Protein AF-A0A143B7J7-F1 (afdb_monomer)

Sequence (73 aa):
MKAATFSPTSRTPRVLPHCTGCGHCVAACRPHALSLETENPNGFGRKRARIDTARCSGCGECLPACPYQALIL

pLDDT: mean 88.13, std 16.5, range [29.95, 98.25]

Foldseek 3Di:
DDPPPDDVPQLDKDFAPPAQQPCLLCVQDPLSQWDWDAPDPVRDHGIHIDGNSVSDPNPCSSQVSDPVSRIDD

Radius of gyration: 12.52 Å; Cα contacts (8 Å, |Δi|>4): 120; chains: 1; bounding box: 33×22×29 Å

Structure (mmCIF, N/CA/C/O backbone):
data_AF-A0A143B7J7-F1
#
_entry.id   AF-A0A143B7J7-F1
#
loop_
_atom_site.group_PDB
_atom_site.id
_atom_site.type_symbol
_atom_site.label_atom_id
_atom_site.label_alt_id
_atom_site.label_comp_id
_atom_site.label_asym_id
_atom_site.label_entity_id
_atom_site.label_seq_id
_atom_site.pdbx_PDB_ins_code
_atom_site.Cartn_x
_atom_site.Cartn_y
_atom_site.Cartn_z
_atom_site.occupancy
_atom_site.B_iso_or_equiv
_atom_site.auth_seq_id
_atom_site.auth_comp_id
_atom_site.auth_asym_id
_atom_site.auth_atom_id
_atom_site.pdbx_PDB_model_num
ATOM 1 N N . MET A 1 1 ? -19.286 -2.998 -18.433 1.00 42.34 1 MET A N 1
ATOM 2 C CA . MET A 1 1 ? -18.433 -1.841 -18.084 1.00 42.34 1 MET A CA 1
ATOM 3 C C . MET A 1 1 ? -19.203 -0.939 -17.126 1.00 42.34 1 MET A C 1
ATOM 5 O O . MET A 1 1 ? -19.883 -0.026 -17.564 1.00 42.34 1 MET A O 1
ATOM 9 N N . LYS A 1 2 ? -19.200 -1.260 -15.824 1.00 29.95 2 LYS A N 1
ATOM 10 C CA . LYS A 1 2 ? -19.787 -0.393 -14.793 1.00 29.95 2 LYS A CA 1
ATOM 11 C C . LYS A 1 2 ? -18.659 0.146 -13.924 1.00 29.95 2 LYS A C 1
ATOM 13 O O . LYS A 1 2 ? -17.905 -0.631 -13.348 1.00 29.95 2 LYS A O 1
ATOM 18 N N . ALA A 1 3 ? -18.549 1.471 -13.915 1.00 42.22 3 ALA A N 1
ATOM 19 C CA . ALA A 1 3 ? -17.697 2.237 -13.026 1.00 42.22 3 ALA A CA 1
ATOM 20 C C . ALA A 1 3 ? -17.973 1.822 -11.576 1.00 42.22 3 ALA A C 1
ATOM 22 O O . ALA A 1 3 ? -19.133 1.766 -11.164 1.00 42.22 3 ALA A O 1
ATOM 23 N N . ALA A 1 4 ? -16.917 1.506 -10.824 1.00 52.09 4 ALA A N 1
ATOM 24 C CA . ALA A 1 4 ? -17.009 1.344 -9.383 1.00 52.09 4 ALA A CA 1
ATOM 25 C C . ALA A 1 4 ? -17.409 2.703 -8.802 1.00 52.09 4 ALA A C 1
ATOM 27 O O . ALA A 1 4 ? -16.620 3.646 -8.767 1.00 52.09 4 ALA A O 1
ATOM 28 N N . THR A 1 5 ? -18.685 2.816 -8.452 1.00 46.94 5 THR A N 1
ATOM 29 C CA . THR A 1 5 ? -19.287 4.000 -7.860 1.00 46.94 5 THR A CA 1
ATOM 30 C C . THR A 1 5 ? -18.530 4.318 -6.576 1.00 46.94 5 THR A C 1
ATOM 32 O O . THR A 1 5 ? -18.505 3.515 -5.644 1.00 46.94 5 THR A O 1
ATOM 35 N N . PHE A 1 6 ? -17.871 5.474 -6.564 1.00 53.31 6 PHE A N 1
ATOM 36 C CA . PHE A 1 6 ? -17.223 6.077 -5.408 1.00 53.31 6 PHE A CA 1
ATOM 37 C C . PHE A 1 6 ? -18.203 6.086 -4.225 1.00 53.31 6 PHE A C 1
ATOM 39 O O . PHE A 1 6 ? -19.152 6.866 -4.204 1.00 53.31 6 PHE A O 1
ATOM 46 N N . SER A 1 7 ? -18.001 5.172 -3.273 1.00 48.94 7 SER A N 1
ATOM 47 C CA . SER A 1 7 ? -18.773 5.107 -2.035 1.00 48.94 7 SER A CA 1
ATOM 48 C C . SER A 1 7 ? -17.907 5.676 -0.907 1.00 48.94 7 SER A C 1
ATOM 50 O O . SER A 1 7 ? -16.870 5.083 -0.596 1.00 48.94 7 SER A O 1
ATOM 52 N N . PRO A 1 8 ? -18.284 6.806 -0.282 1.00 50.66 8 PRO A N 1
ATOM 53 C CA . PRO A 1 8 ? -17.482 7.479 0.747 1.00 50.66 8 PRO A CA 1
ATOM 54 C C . PRO A 1 8 ? -17.319 6.678 2.057 1.00 50.66 8 PRO A C 1
ATOM 56 O O . PRO A 1 8 ? -16.715 7.174 3.002 1.00 50.66 8 PRO A O 1
ATOM 59 N N . THR A 1 9 ? -17.822 5.439 2.124 1.00 53.16 9 THR A N 1
ATOM 60 C CA . THR A 1 9 ? -17.744 4.534 3.284 1.00 53.16 9 THR A CA 1
ATOM 61 C C . THR A 1 9 ? -16.792 3.346 3.103 1.00 53.16 9 THR A C 1
ATOM 63 O O . THR A 1 9 ? -16.704 2.500 3.995 1.00 53.16 9 THR A O 1
ATOM 66 N N . SER A 1 10 ? -16.060 3.238 1.985 1.00 65.06 10 SER A N 1
ATOM 67 C CA . SER A 1 10 ? -15.092 2.146 1.816 1.00 65.06 10 SER A CA 1
ATOM 68 C C . SER A 1 10 ? -13.980 2.282 2.862 1.00 65.06 10 SER A C 1
ATOM 70 O O . SER A 1 10 ? -13.240 3.266 2.821 1.00 65.06 10 SER A O 1
ATOM 72 N N . ARG A 1 11 ? -13.854 1.311 3.781 1.00 80.19 11 ARG A N 1
ATOM 73 C CA . ARG A 1 11 ? -12.741 1.162 4.745 1.00 80.19 11 ARG A CA 1
ATOM 74 C C . ARG A 1 11 ? -11.429 0.852 4.013 1.00 80.19 11 ARG A C 1
ATOM 76 O O . ARG A 1 11 ? -10.832 -0.207 4.189 1.00 80.19 11 ARG A O 1
ATOM 83 N N . THR A 1 12 ? -11.022 1.744 3.121 1.00 90.31 12 THR A N 1
ATOM 84 C CA . THR A 1 12 ? -9.799 1.618 2.343 1.00 90.31 12 THR A CA 1
ATOM 85 C C . THR A 1 12 ? -8.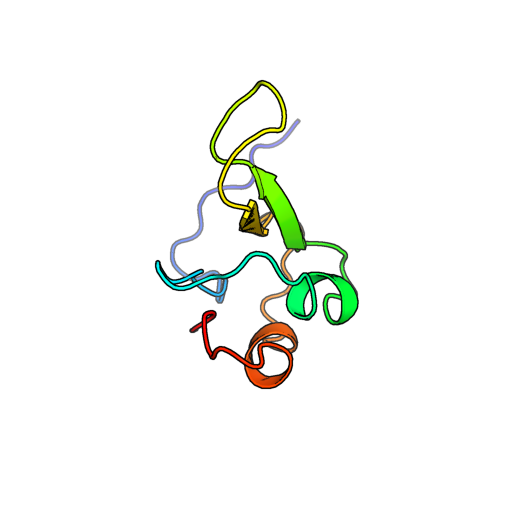685 2.305 3.118 1.00 90.31 12 THR A C 1
ATOM 87 O O . THR A 1 12 ? -8.829 3.482 3.451 1.00 90.31 12 THR A O 1
ATOM 90 N N . PRO A 1 13 ? -7.568 1.616 3.385 1.00 92.81 13 PRO A N 1
ATOM 91 C CA . PRO A 1 13 ? -6.460 2.237 4.079 1.00 92.81 13 PRO A CA 1
ATOM 92 C C . PRO A 1 13 ? -5.859 3.387 3.261 1.00 92.81 13 PRO A C 1
ATOM 94 O O . PRO A 1 13 ? -5.827 3.364 2.032 1.00 92.81 13 PRO A O 1
ATOM 97 N N . ARG A 1 14 ? -5.355 4.407 3.948 1.00 94.81 14 ARG A N 1
ATOM 98 C CA . ARG A 1 14 ? -4.634 5.539 3.366 1.00 94.81 14 ARG A CA 1
ATOM 99 C C . ARG A 1 14 ? -3.132 5.331 3.515 1.00 94.81 14 ARG A C 1
ATOM 101 O O . ARG A 1 14 ? -2.644 5.079 4.613 1.00 94.81 14 ARG A O 1
ATOM 108 N N . VAL A 1 15 ? -2.403 5.505 2.415 1.00 95.62 15 VAL A N 1
ATOM 109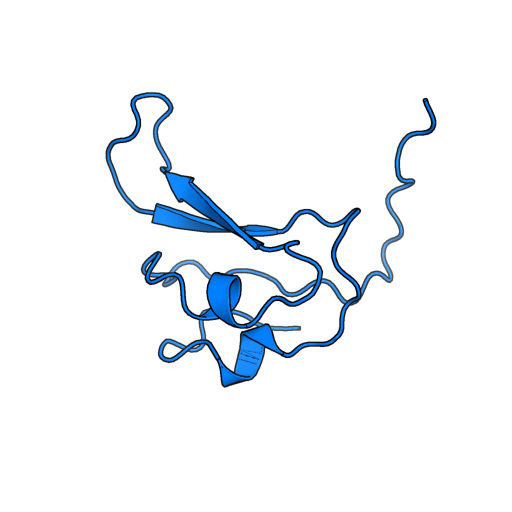 C CA . VAL A 1 15 ? -0.933 5.475 2.388 1.00 95.62 15 VAL A CA 1
ATOM 110 C C . VAL A 1 15 ? -0.384 6.851 2.772 1.00 95.62 15 VAL A C 1
ATOM 112 O O . VAL A 1 15 ? -0.749 7.863 2.170 1.00 95.62 15 VAL A O 1
ATOM 115 N N . LEU A 1 16 ? 0.489 6.890 3.776 1.00 95.81 16 LEU A N 1
ATOM 116 C CA . LEU A 1 16 ? 1.087 8.110 4.316 1.00 95.81 16 LEU A CA 1
ATOM 117 C C . LEU A 1 16 ? 2.368 8.528 3.563 1.00 95.81 16 LEU A C 1
ATOM 119 O O . LEU A 1 16 ? 2.987 7.706 2.877 1.00 95.81 16 LEU A O 1
ATOM 123 N N . PRO A 1 17 ? 2.800 9.803 3.679 1.00 95.12 17 PRO A N 1
ATOM 124 C CA . PRO A 1 17 ? 3.959 10.332 2.957 1.00 95.12 17 PRO A CA 1
ATOM 125 C C . PRO A 1 17 ? 5.293 9.629 3.213 1.00 95.12 17 PRO A C 1
ATOM 127 O O . PRO A 1 17 ? 6.155 9.640 2.339 1.00 95.12 17 PRO A O 1
ATOM 130 N N . HIS A 1 18 ? 5.464 9.010 4.380 1.00 95.38 18 HIS A N 1
ATOM 131 C CA . HIS A 1 18 ? 6.685 8.296 4.762 1.00 95.38 18 HIS A CA 1
ATOM 132 C C . HIS A 1 18 ? 6.710 6.827 4.312 1.00 95.38 18 HIS A C 1
ATOM 134 O O . HIS A 1 18 ? 7.556 6.057 4.763 1.00 95.38 18 HIS A O 1
ATOM 140 N N . CYS A 1 19 ? 5.808 6.417 3.414 1.00 97.19 19 CYS A N 1
ATOM 141 C CA . CYS A 1 19 ? 5.900 5.120 2.751 1.00 97.19 19 CYS A CA 1
ATOM 142 C C . CYS A 1 19 ? 7.256 4.976 2.039 1.00 97.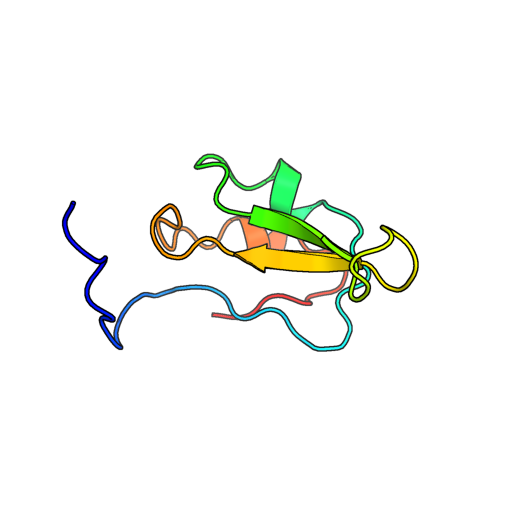19 19 CYS A C 1
ATOM 144 O O . CYS A 1 19 ? 7.626 5.800 1.206 1.00 97.19 19 CYS A O 1
ATOM 146 N N . THR A 1 20 ? 7.981 3.902 2.349 1.00 96.94 20 THR A N 1
ATOM 147 C CA . THR A 1 20 ? 9.307 3.606 1.781 1.00 96.94 20 THR A CA 1
ATOM 148 C C . THR A 1 20 ? 9.246 2.768 0.506 1.00 96.94 20 THR A C 1
ATOM 150 O O . THR A 1 20 ? 10.267 2.547 -0.140 1.00 96.94 20 THR A O 1
ATOM 153 N N . GLY A 1 21 ? 8.066 2.242 0.165 1.00 96.81 21 GLY A N 1
ATOM 154 C CA . GLY A 1 21 ? 7.901 1.319 -0.955 1.00 96.81 21 GLY A CA 1
ATOM 155 C C . GLY A 1 21 ? 8.511 -0.069 -0.721 1.00 96.81 21 GLY A C 1
ATOM 156 O O . GLY A 1 21 ? 8.853 -0.743 -1.683 1.00 96.81 21 GLY A O 1
ATOM 157 N N . CYS A 1 22 ? 8.653 -0.514 0.535 1.00 97.50 22 CYS A N 1
ATOM 158 C CA . CYS A 1 22 ? 9.272 -1.806 0.879 1.00 97.50 22 CYS A CA 1
ATOM 159 C C . CYS A 1 22 ? 8.453 -3.060 0.508 1.00 97.50 22 CYS A C 1
ATOM 161 O O . CYS A 1 22 ? 8.992 -4.158 0.523 1.00 97.50 22 CYS A O 1
ATOM 163 N N . GLY A 1 23 ? 7.153 -2.930 0.223 1.00 97.44 23 GLY A N 1
ATOM 164 C CA . GLY A 1 23 ? 6.331 -4.036 -0.292 1.00 97.44 23 GLY A CA 1
ATOM 165 C C . GLY A 1 23 ? 5.733 -5.014 0.731 1.00 97.44 23 GLY A C 1
ATOM 166 O O . GLY A 1 23 ? 4.965 -5.878 0.326 1.00 97.44 23 GLY A O 1
ATOM 167 N N . HIS A 1 24 ? 5.964 -4.871 2.041 1.00 98.25 24 HIS A N 1
ATOM 168 C CA . HIS A 1 24 ? 5.371 -5.782 3.044 1.00 98.25 24 HIS A CA 1
ATOM 169 C C . HIS A 1 24 ? 3.833 -5.809 3.000 1.00 98.25 24 HIS A C 1
ATOM 171 O O . HIS A 1 24 ? 3.208 -6.861 3.100 1.00 98.25 24 HIS A O 1
ATOM 177 N N . CYS A 1 25 ? 3.217 -4.647 2.774 1.00 98.00 25 CYS A N 1
ATOM 178 C CA . CYS A 1 25 ? 1.771 -4.539 2.596 1.00 98.00 25 CYS A CA 1
ATOM 179 C C . CYS A 1 25 ? 1.266 -5.269 1.340 1.00 98.00 25 CYS A C 1
ATOM 181 O O . CYS A 1 25 ? 0.168 -5.812 1.368 1.00 98.00 25 CYS A O 1
ATOM 183 N N . VAL A 1 26 ? 2.066 -5.315 0.268 1.00 98.06 26 VAL A N 1
ATOM 184 C CA . VAL A 1 26 ? 1.743 -6.051 -0.964 1.00 98.06 26 VAL A CA 1
ATOM 185 C C . VAL A 1 26 ? 1.738 -7.549 -0.681 1.00 98.06 26 VAL A C 1
ATOM 187 O O . VAL A 1 26 ? 0.765 -8.217 -1.008 1.00 98.06 26 VAL A O 1
ATOM 190 N N . ALA A 1 27 ? 2.770 -8.054 0.002 1.00 97.94 27 ALA A N 1
ATOM 191 C CA . ALA A 1 27 ? 2.862 -9.464 0.382 1.00 97.94 27 ALA A CA 1
ATOM 192 C C . ALA A 1 27 ? 1.723 -9.904 1.322 1.00 97.94 27 ALA A C 1
ATOM 194 O O . ALA A 1 27 ? 1.218 -11.016 1.202 1.00 97.94 27 ALA A O 1
ATOM 195 N N . ALA A 1 28 ? 1.286 -9.028 2.2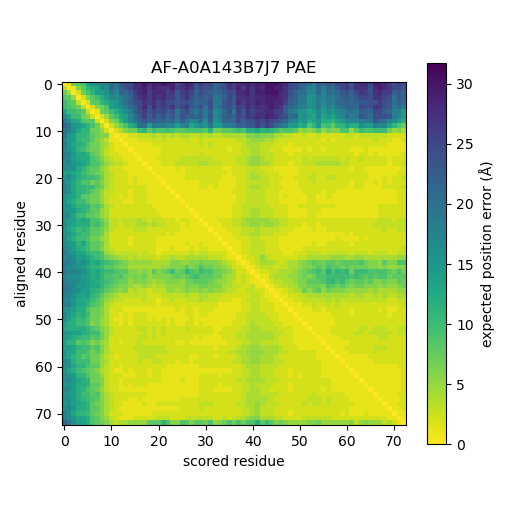31 1.00 97.69 28 ALA A N 1
ATOM 196 C CA . ALA A 1 28 ? 0.174 -9.308 3.139 1.00 97.69 28 ALA A CA 1
ATOM 197 C C . ALA A 1 28 ? -1.211 -9.233 2.465 1.00 97.69 28 ALA A C 1
ATOM 199 O O . ALA A 1 28 ? -2.197 -9.718 3.017 1.00 97.69 28 ALA A O 1
ATOM 200 N N . CYS A 1 29 ? -1.330 -8.603 1.293 1.00 97.38 29 CYS A N 1
ATOM 201 C CA . CYS A 1 29 ? -2.622 -8.336 0.673 1.00 97.38 29 CYS A CA 1
ATOM 202 C C . CYS A 1 29 ? -3.140 -9.549 -0.109 1.00 97.38 29 CYS A C 1
ATOM 204 O O . CYS A 1 29 ? -2.949 -9.649 -1.318 1.00 97.38 29 CYS A O 1
ATOM 206 N N . ARG A 1 30 ? -3.895 -10.427 0.560 1.00 94.94 30 ARG A N 1
ATOM 207 C CA . ARG A 1 30 ? -4.554 -11.586 -0.072 1.00 94.94 30 ARG A CA 1
ATOM 208 C C . ARG A 1 30 ? -5.394 -11.273 -1.325 1.00 94.94 30 ARG A C 1
ATOM 210 O O . ARG A 1 30 ? -5.295 -12.036 -2.283 1.00 94.94 30 ARG A O 1
ATOM 217 N N . PRO A 1 31 ? -6.205 -10.193 -1.393 1.00 95.25 31 PRO A N 1
ATOM 218 C CA . PRO A 1 31 ? -6.940 -9.868 -2.620 1.00 95.25 31 PRO A CA 1
ATOM 219 C C . PRO A 1 31 ? -6.062 -9.231 -3.710 1.00 95.25 31 PRO A C 1
ATOM 221 O O . PRO A 1 31 ? -6.581 -8.861 -4.760 1.00 95.25 31 PRO A O 1
ATOM 224 N N . H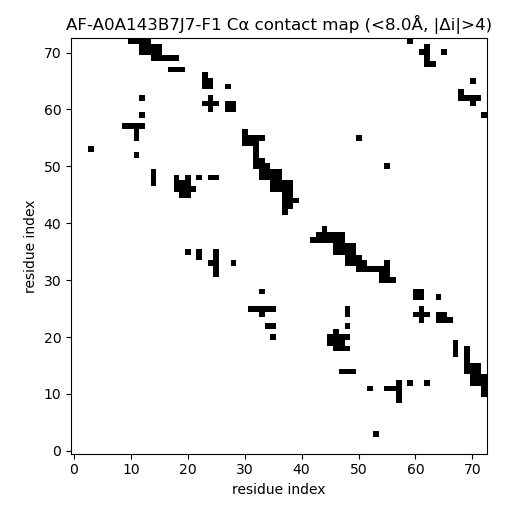IS A 1 32 ? -4.752 -9.081 -3.477 1.00 95.38 32 HIS A N 1
ATOM 225 C CA . HIS A 1 32 ? -3.807 -8.455 -4.404 1.00 95.38 32 HIS A CA 1
ATOM 226 C C . HIS A 1 32 ? -4.251 -7.044 -4.834 1.00 95.38 32 HIS A C 1
ATOM 228 O O . HIS A 1 32 ? -4.107 -6.641 -5.986 1.00 95.38 32 HIS A O 1
ATOM 234 N N . ALA A 1 33 ? -4.822 -6.292 -3.889 1.00 96.56 33 ALA A N 1
ATOM 235 C CA . ALA A 1 33 ? -5.287 -4.921 -4.088 1.00 96.56 33 ALA A CA 1
ATOM 236 C C . ALA A 1 33 ? -4.177 -3.872 -3.899 1.00 96.56 33 ALA A C 1
ATOM 238 O O . ALA A 1 33 ? -4.417 -2.689 -4.112 1.00 96.56 33 ALA A O 1
ATOM 239 N N . LEU A 1 34 ? -2.985 -4.281 -3.461 1.00 97.00 34 LEU A N 1
ATOM 240 C CA . LEU A 1 34 ? -1.842 -3.409 -3.205 1.00 97.00 34 LEU A CA 1
ATOM 241 C C . LEU A 1 34 ? -0.732 -3.677 -4.222 1.00 97.00 34 LEU A C 1
ATOM 243 O O . LEU A 1 34 ? -0.373 -4.827 -4.462 1.00 97.00 34 LEU A O 1
ATOM 247 N N . SER A 1 35 ? -0.153 -2.612 -4.767 1.00 97.19 35 SER A N 1
ATOM 248 C CA . SER A 1 35 ? 1.008 -2.643 -5.663 1.00 97.19 35 SER A CA 1
ATOM 249 C C . SER A 1 35 ? 2.036 -1.584 -5.254 1.00 97.19 35 SER A C 1
ATOM 251 O O . SER A 1 35 ? 1.747 -0.700 -4.445 1.00 97.19 35 SER A O 1
ATOM 253 N N . LEU A 1 36 ? 3.259 -1.681 -5.783 1.00 96.88 36 LEU A N 1
ATOM 254 C CA . LEU A 1 36 ? 4.269 -0.627 -5.666 1.00 96.88 36 LEU A CA 1
ATOM 255 C C . LEU A 1 36 ? 4.359 0.137 -6.980 1.00 96.88 36 LEU A C 1
ATOM 257 O O . LEU A 1 36 ? 4.661 -0.451 -8.016 1.00 96.88 36 LEU A O 1
ATOM 261 N N . GLU A 1 37 ? 4.156 1.445 -6.911 1.00 94.38 37 GLU A N 1
ATOM 262 C CA . GLU A 1 37 ? 4.281 2.350 -8.048 1.00 94.38 37 GLU A CA 1
ATOM 263 C C . GLU A 1 37 ? 5.409 3.344 -7.794 1.00 94.38 37 GLU A C 1
ATOM 265 O O . GLU A 1 37 ? 5.653 3.766 -6.659 1.00 94.38 37 GLU A O 1
ATOM 270 N N . THR A 1 38 ? 6.129 3.695 -8.853 1.00 94.38 38 THR A N 1
ATOM 271 C CA . THR A 1 38 ? 7.128 4.761 -8.831 1.00 94.38 38 THR A CA 1
ATOM 272 C C . THR A 1 38 ? 6.462 6.095 -9.115 1.00 94.38 38 THR A C 1
ATOM 274 O O . THR A 1 38 ? 5.556 6.178 -9.938 1.00 94.38 38 THR A O 1
ATOM 277 N N . GLU A 1 39 ? 6.943 7.157 -8.472 1.00 86.81 39 GLU A N 1
ATOM 278 C CA . GLU A 1 39 ? 6.445 8.517 -8.717 1.00 86.81 39 GLU A CA 1
ATOM 279 C C . GLU A 1 39 ? 6.653 8.970 -10.175 1.00 86.81 39 GLU A C 1
ATOM 281 O O . GLU A 1 39 ? 5.882 9.791 -10.667 1.00 86.81 39 GLU A O 1
ATOM 286 N N . ASN A 1 40 ? 7.651 8.419 -10.883 1.00 87.44 40 ASN A N 1
ATOM 287 C CA . ASN A 1 40 ? 7.923 8.767 -12.276 1.00 87.44 40 ASN A CA 1
ATOM 288 C C . ASN A 1 40 ? 7.482 7.670 -13.267 1.00 87.44 40 ASN A C 1
ATOM 290 O O . ASN A 1 40 ? 7.689 6.480 -12.997 1.00 87.44 40 ASN A O 1
ATOM 294 N N . PRO A 1 41 ? 6.988 8.054 -14.465 1.00 85.38 41 PRO A N 1
ATOM 295 C CA . PRO A 1 41 ? 6.584 7.119 -15.524 1.00 85.38 41 PRO A CA 1
ATOM 296 C C . PRO A 1 41 ? 7.730 6.281 -16.103 1.00 85.38 41 PRO A C 1
ATOM 298 O O . PRO A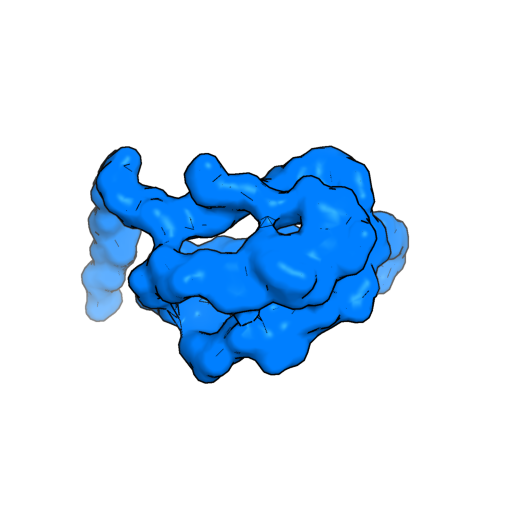 1 41 ? 7.498 5.228 -16.685 1.00 85.38 41 PRO A O 1
ATOM 301 N N . ASN A 1 42 ? 8.973 6.746 -15.960 1.00 89.50 42 ASN A N 1
ATOM 302 C CA . ASN A 1 42 ? 10.166 6.059 -16.458 1.00 89.50 42 ASN A CA 1
ATOM 303 C C . ASN A 1 42 ? 10.627 4.896 -15.556 1.00 89.50 42 ASN A C 1
ATOM 305 O O . ASN A 1 42 ? 11.643 4.274 -15.851 1.00 89.50 42 ASN A O 1
ATOM 309 N N . GLY A 1 43 ? 9.923 4.621 -14.452 1.00 87.25 43 GLY A N 1
ATOM 310 C CA . GLY A 1 43 ? 10.273 3.557 -13.508 1.00 87.25 43 GLY A CA 1
ATOM 311 C C . GLY A 1 43 ? 11.353 3.930 -12.486 1.00 87.25 43 GLY A C 1
ATOM 312 O O . GLY A 1 43 ? 11.791 3.068 -11.725 1.00 87.25 43 GLY A O 1
ATOM 313 N N . PHE A 1 44 ? 11.780 5.195 -12.433 1.00 89.31 44 PHE A N 1
ATOM 314 C CA . PHE A 1 44 ? 12.779 5.680 -11.476 1.00 89.31 44 PHE A CA 1
ATOM 315 C C . PHE A 1 44 ? 12.147 6.535 -10.364 1.00 89.31 44 PHE A C 1
ATOM 317 O O . PHE A 1 44 ? 11.056 7.084 -10.508 1.00 89.31 44 PHE A O 1
ATOM 324 N N . GLY A 1 45 ? 12.846 6.691 -9.236 1.00 90.56 45 GLY A N 1
ATOM 325 C CA . GLY A 1 45 ? 12.425 7.549 -8.120 1.00 90.56 45 GLY A CA 1
ATOM 326 C C . GLY A 1 45 ? 11.811 6.796 -6.940 1.00 90.56 45 GLY A C 1
ATOM 327 O O . GLY A 1 45 ? 11.980 5.582 -6.797 1.00 90.56 45 GLY A O 1
ATOM 328 N N . ARG A 1 46 ? 11.137 7.532 -6.044 1.00 92.81 46 ARG A N 1
ATOM 329 C CA . ARG A 1 46 ? 10.568 6.936 -4.831 1.00 92.81 46 ARG A CA 1
ATOM 330 C C . ARG A 1 46 ? 9.408 6.017 -5.197 1.00 92.81 46 ARG A C 1
ATOM 332 O O . ARG A 1 46 ? 8.564 6.350 -6.028 1.00 92.81 46 ARG A O 1
ATOM 339 N N . LYS A 1 47 ? 9.384 4.854 -4.551 1.00 95.06 47 LYS A N 1
ATOM 340 C CA . LYS A 1 47 ? 8.290 3.889 -4.649 1.00 95.06 47 LYS A CA 1
ATOM 341 C C . LYS A 1 47 ? 7.294 4.143 -3.531 1.00 95.06 47 LYS A C 1
ATOM 343 O O . LYS A 1 47 ? 7.690 4.365 -2.388 1.00 95.06 47 LYS A O 1
ATOM 348 N N . ARG A 1 48 ? 6.007 4.043 -3.839 1.00 95.75 48 ARG A N 1
ATOM 349 C CA . ARG A 1 48 ? 4.927 4.081 -2.853 1.00 95.75 48 ARG A CA 1
ATOM 350 C C . ARG A 1 48 ? 3.936 2.962 -3.101 1.00 95.75 48 ARG A C 1
ATOM 352 O O . ARG A 1 48 ? 3.763 2.500 -4.224 1.00 95.75 48 ARG A O 1
ATOM 359 N N . ALA A 1 49 ? 3.279 2.541 -2.027 1.00 97.06 49 ALA A N 1
ATOM 360 C CA . ALA A 1 49 ? 2.146 1.643 -2.141 1.00 97.06 49 ALA A CA 1
ATOM 361 C C . ALA A 1 49 ? 0.975 2.359 -2.834 1.00 97.06 49 ALA A C 1
ATOM 363 O O . ALA A 1 49 ? 0.638 3.492 -2.481 1.00 97.06 49 ALA A O 1
ATOM 364 N N . ARG A 1 50 ? 0.341 1.682 -3.790 1.00 95.94 50 ARG A N 1
ATOM 365 C CA . ARG A 1 50 ? -0.915 2.084 -4.422 1.00 95.94 50 ARG A CA 1
ATOM 366 C C . ARG A 1 50 ? -1.980 1.045 -4.095 1.00 95.94 50 ARG A C 1
ATOM 368 O O . ARG A 1 50 ? -1.690 -0.147 -4.077 1.00 95.94 50 ARG A O 1
ATOM 375 N N . ILE A 1 51 ? -3.197 1.507 -3.815 1.00 95.31 51 ILE A N 1
ATOM 376 C CA . ILE A 1 51 ? -4.338 0.645 -3.503 1.00 95.31 51 ILE A CA 1
ATOM 377 C C . ILE A 1 51 ? -5.346 0.722 -4.643 1.00 95.31 51 ILE A C 1
ATOM 379 O O . ILE A 1 51 ? -5.822 1.805 -4.986 1.00 95.31 51 ILE A O 1
ATOM 383 N N . ASP A 1 52 ? -5.692 -0.437 -5.191 1.00 95.12 52 ASP A N 1
ATOM 384 C CA . ASP A 1 52 ? -6.854 -0.624 -6.045 1.00 95.12 52 ASP A CA 1
ATOM 385 C C . ASP A 1 52 ? -8.098 -0.767 -5.157 1.00 95.12 52 ASP A C 1
ATOM 387 O O . ASP A 1 52 ? -8.353 -1.810 -4.548 1.00 95.12 52 ASP A O 1
ATOM 391 N N . THR A 1 53 ? -8.876 0.309 -5.063 1.00 91.25 53 THR A N 1
ATOM 392 C CA . THR A 1 53 ? -10.098 0.368 -4.250 1.00 91.25 53 THR A CA 1
ATOM 393 C C . THR A 1 53 ? -11.179 -0.594 -4.728 1.00 91.25 53 THR A C 1
ATOM 395 O O . THR A 1 53 ? -12.004 -1.004 -3.918 1.00 91.25 53 THR A O 1
ATOM 398 N N . ALA A 1 54 ? -11.179 -0.988 -6.005 1.00 91.50 54 ALA A N 1
ATOM 399 C CA . ALA A 1 54 ? -12.150 -1.940 -6.532 1.00 91.50 54 ALA A CA 1
ATOM 400 C C . ALA A 1 54 ? -11.843 -3.381 -6.092 1.00 91.50 54 ALA A C 1
ATOM 402 O O . ALA A 1 54 ? -12.750 -4.209 -6.032 1.00 91.50 54 ALA A O 1
ATOM 403 N N . ARG A 1 55 ? -10.578 -3.680 -5.767 1.00 92.12 55 ARG A N 1
ATOM 404 C CA . ARG A 1 55 ? -10.136 -4.987 -5.244 1.00 92.12 55 ARG A CA 1
ATOM 405 C C . ARG A 1 55 ? -9.968 -5.017 -3.728 1.00 92.12 55 ARG A C 1
ATOM 407 O O . ARG A 1 55 ? -9.907 -6.094 -3.137 1.00 92.12 55 ARG A O 1
ATOM 414 N N . CYS A 1 56 ? -9.856 -3.860 -3.083 1.00 94.50 56 CYS A N 1
ATOM 415 C CA . CYS A 1 56 ? -9.656 -3.782 -1.643 1.00 94.50 56 CYS A CA 1
ATOM 416 C C . CYS A 1 56 ? -10.905 -4.262 -0.889 1.00 94.50 56 CYS A C 1
ATOM 418 O O . CYS A 1 56 ? -11.982 -3.691 -1.022 1.00 94.50 56 CYS A O 1
ATOM 420 N N . SER A 1 57 ? -10.750 -5.281 -0.041 1.00 91.88 57 SER A N 1
ATOM 421 C CA . SER A 1 57 ? -11.827 -5.776 0.828 1.00 91.88 57 SER A CA 1
ATOM 422 C C . SER A 1 57 ? -11.980 -4.988 2.134 1.00 91.88 57 SER A C 1
ATOM 424 O O . SER A 1 57 ? -12.915 -5.233 2.892 1.00 91.88 57 SER A O 1
ATOM 426 N N . GLY A 1 58 ? -11.044 -4.081 2.440 1.00 92.75 58 GLY A N 1
ATOM 427 C CA . GLY A 1 58 ? -11.000 -3.362 3.716 1.00 92.75 58 GLY A CA 1
ATOM 428 C C . GLY A 1 58 ? -10.630 -4.231 4.927 1.00 92.75 58 GLY A C 1
ATOM 429 O O . GLY A 1 58 ? -10.955 -3.868 6.053 1.00 92.75 58 GLY A O 1
ATOM 430 N N . CYS A 1 59 ? -9.956 -5.374 4.722 1.00 94.31 59 CYS A N 1
ATOM 431 C CA . CYS A 1 59 ? -9.605 -6.316 5.799 1.00 94.31 59 CYS A CA 1
ATOM 432 C C . CYS A 1 59 ? -8.580 -5.785 6.817 1.00 94.31 59 CYS A C 1
ATOM 434 O O . CYS A 1 59 ? -8.491 -6.309 7.921 1.00 94.31 59 CYS A O 1
ATOM 436 N N . GLY A 1 60 ? -7.783 -4.778 6.449 1.00 94.06 60 GLY A N 1
ATOM 437 C CA . GLY A 1 60 ? -6.805 -4.155 7.344 1.00 94.06 60 GLY A CA 1
ATOM 438 C C . GLY A 1 60 ? -5.497 -4.930 7.563 1.00 94.06 60 GLY A C 1
ATOM 439 O O . GLY A 1 60 ? -4.626 -4.417 8.254 1.00 94.06 60 GLY A O 1
ATOM 440 N N . GLU A 1 61 ? -5.286 -6.092 6.932 1.00 96.06 61 GLU A N 1
ATOM 441 C CA . GLU A 1 61 ? -4.064 -6.915 7.106 1.00 96.06 61 GLU A CA 1
ATOM 442 C C . GLU A 1 61 ? -2.765 -6.163 6.761 1.00 96.06 61 GLU A C 1
ATOM 444 O O . GLU A 1 61 ? -1.700 -6.437 7.311 1.00 96.06 61 GLU A O 1
ATOM 449 N N . CYS A 1 62 ? -2.850 -5.158 5.888 1.00 97.12 62 CYS A N 1
ATOM 450 C CA . CYS A 1 62 ? -1.708 -4.329 5.514 1.00 97.12 62 CYS A CA 1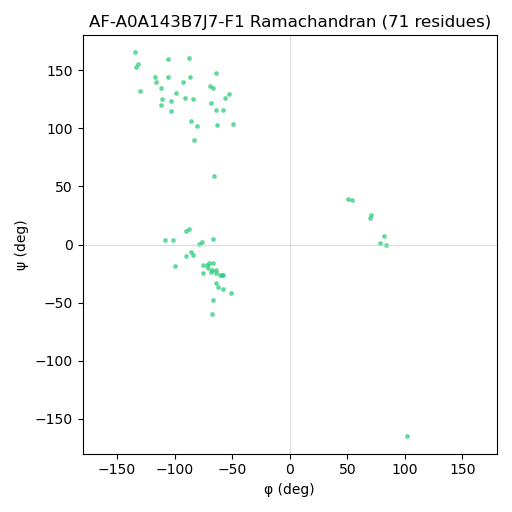
ATOM 451 C C . CYS A 1 62 ? -1.212 -3.372 6.617 1.00 97.12 62 CYS A C 1
ATOM 453 O O . CYS A 1 62 ? -0.066 -2.933 6.534 1.00 97.12 62 CYS A O 1
ATOM 455 N N . LEU A 1 63 ? -2.032 -3.052 7.629 1.00 96.75 63 LEU A N 1
ATOM 456 C CA . LEU A 1 63 ? -1.659 -2.138 8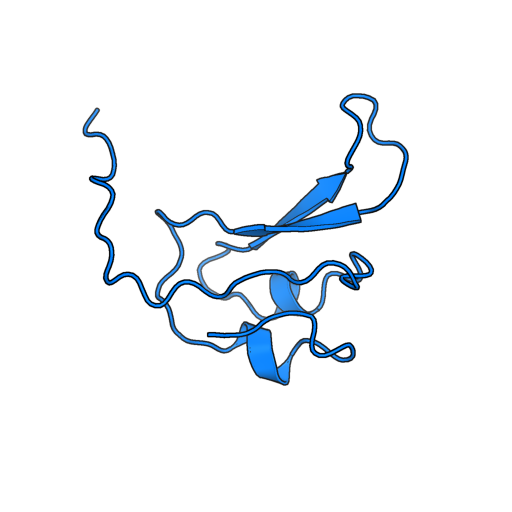.717 1.00 96.75 63 LEU A CA 1
ATOM 457 C C . LEU A 1 63 ? -0.563 -2.745 9.610 1.00 96.75 63 LEU A C 1
ATOM 459 O O . LEU A 1 63 ? 0.522 -2.165 9.659 1.00 96.75 63 LEU A O 1
ATOM 463 N N . PRO A 1 64 ? -0.775 -3.908 10.268 1.00 97.88 64 PRO A N 1
ATOM 464 C CA . PRO A 1 64 ? 0.262 -4.526 11.095 1.00 97.88 64 PRO A CA 1
ATOM 465 C C . PRO A 1 64 ? 1.442 -5.047 10.265 1.00 97.88 64 PRO A C 1
ATOM 467 O O . PRO A 1 64 ? 2.550 -5.154 10.777 1.00 97.88 64 PRO A O 1
ATOM 470 N N . ALA A 1 65 ? 1.232 -5.335 8.976 1.00 97.88 65 ALA A N 1
ATOM 471 C CA . ALA A 1 65 ? 2.303 -5.752 8.078 1.00 97.88 65 ALA A CA 1
ATOM 472 C C . ALA A 1 65 ? 3.268 -4.614 7.710 1.00 97.88 65 ALA A C 1
ATOM 474 O O . ALA A 1 65 ? 4.350 -4.887 7.200 1.00 97.88 65 ALA A O 1
ATOM 475 N N . CYS A 1 66 ? 2.897 -3.342 7.895 1.00 98.06 66 CYS A N 1
ATOM 476 C CA . CYS A 1 66 ? 3.761 -2.224 7.535 1.00 98.06 66 CYS A CA 1
ATOM 477 C C . CYS A 1 66 ? 4.741 -1.901 8.677 1.00 98.06 66 CYS A C 1
ATOM 479 O O . CYS A 1 66 ? 4.335 -1.250 9.641 1.00 98.06 66 CYS A O 1
ATOM 481 N N . PRO A 1 67 ? 6.045 -2.227 8.557 1.00 97.75 67 PRO A N 1
ATOM 482 C CA . PRO A 1 67 ? 7.010 -1.962 9.629 1.00 97.75 67 PRO A CA 1
ATOM 483 C C . PRO A 1 67 ? 7.251 -0.463 9.866 1.00 97.75 67 PRO A C 1
ATOM 485 O O . PRO A 1 67 ? 7.787 -0.075 10.895 1.00 97.75 67 PRO A O 1
ATOM 488 N N . TYR A 1 68 ? 6.843 0.387 8.918 1.00 97.69 68 TYR A N 1
ATOM 489 C CA . TYR A 1 68 ? 6.974 1.845 8.989 1.00 97.69 68 TYR A CA 1
ATOM 490 C C . TYR A 1 68 ? 5.666 2.548 9.367 1.00 97.69 68 TYR A C 1
ATOM 492 O O . TYR A 1 68 ? 5.606 3.775 9.319 1.00 97.69 68 TYR A O 1
ATOM 500 N N . GLN A 1 69 ? 4.598 1.791 9.656 1.00 97.12 69 GLN A N 1
ATOM 501 C CA . GLN A 1 69 ? 3.281 2.337 10.005 1.00 97.12 69 GLN A CA 1
ATOM 502 C C . GLN A 1 69 ? 2.799 3.396 8.992 1.00 97.12 69 GLN A C 1
ATOM 504 O O . GLN A 1 69 ? 2.246 4.436 9.341 1.00 97.12 69 GLN A O 1
ATOM 509 N N . ALA A 1 70 ? 3.062 3.155 7.705 1.00 97.56 70 ALA A N 1
ATOM 510 C CA . ALA A 1 70 ? 2.749 4.079 6.616 1.00 97.56 70 ALA A CA 1
ATOM 511 C C . ALA A 1 70 ? 1.347 3.855 6.017 1.00 97.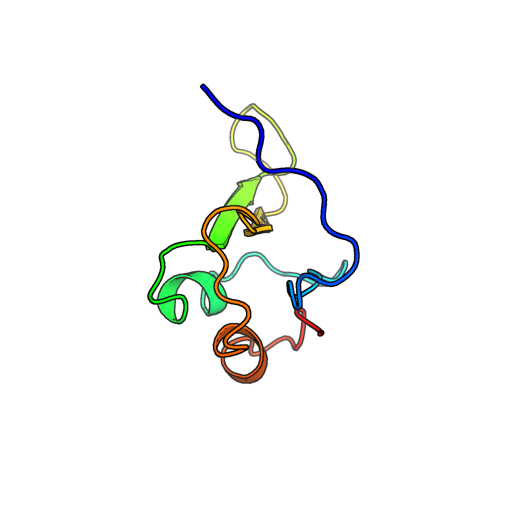56 70 ALA A C 1
ATOM 513 O O . ALA A 1 70 ? 1.050 4.386 4.948 1.00 97.56 70 ALA A O 1
ATOM 514 N N . LEU A 1 71 ? 0.501 3.058 6.674 1.00 95.69 71 LEU A N 1
ATOM 515 C CA . LEU A 1 71 ? -0.884 2.769 6.300 1.00 95.69 71 LEU A CA 1
ATOM 516 C C . LEU A 1 71 ? -1.783 2.977 7.522 1.00 95.69 71 LEU A C 1
ATOM 518 O O . LEU A 1 71 ? -1.471 2.468 8.596 1.00 95.69 71 LEU A O 1
ATOM 522 N N . ILE A 1 72 ? -2.890 3.697 7.344 1.00 92.81 72 ILE A N 1
ATOM 523 C CA . ILE A 1 72 ? -3.908 3.948 8.381 1.00 92.81 72 ILE A CA 1
ATOM 524 C C . ILE A 1 72 ? -5.309 3.684 7.826 1.00 92.81 72 ILE A C 1
ATOM 526 O O . ILE A 1 72 ? -5.493 3.766 6.614 1.00 92.81 72 ILE A O 1
ATOM 530 N N . LEU A 1 73 ? -6.278 3.374 8.688 1.00 85.88 73 LEU A N 1
ATOM 531 C CA . LEU A 1 73 ? -7.703 3.253 8.347 1.00 85.88 73 LEU A CA 1
ATOM 532 C C . LEU A 1 73 ? -8.494 4.436 8.899 1.00 85.88 73 LEU A C 1
ATOM 534 O O . LEU A 1 73 ? -8.129 4.902 10.000 1.00 85.88 73 LEU A O 1
#

Secondary structure (DSSP, 8-state):
-------TT--PPEEPTT-----HHHHH-TT--EEEEESSTTS-S-EEEEE-TTT-----THHHH-TT--EE-

Mean predicted aligned error: 5.9 Å

Solvent-accessible surface area (backbone atoms only — not comparable to full-atom values): 4550 Å² total; per-residue (Å²): 143,78,78,83,73,88,57,98,76,67,61,60,65,47,73,42,92,76,40,75,41,82,52,46,34,36,77,50,30,84,71,62,22,40,45,77,42,45,81,36,96,86,72,48,77,64,33,31,68,43,74,43,72,90,49,49,83,48,81,62,57,35,37,84,44,28,94,75,63,27,43,48,120

Nearest PDB structures (foldseek):
  6tcl-assembly1_CC  TM=8.086E-01  e=7.684E-04  Nostoc sp. PCC 7120 = FACHB-418
  7dr2-assembly1_aC  TM=7.873E-01  e=5.849E-04  Cyanophora paradoxa
  6kmx-assembly1_aC  TM=8.041E-01  e=1.081E-03  Halomicronema hongdechloris C2206
  6tcl-assembly1_C  TM=8.104E-01  e=1.009E-03  Nostoc sp. PCC 7120 = FACHB-418
  6tcl-assembly1_C1  TM=8.138E-01  e=1.520E-03  Nostoc sp. PCC 7120 = FACHB-418